Protein AF-A0A0A9WYM9-F1 (afdb_monomer_lite)

Structure (mmCIF, N/CA/C/O backbone):
data_AF-A0A0A9WYM9-F1
#
_entry.id   AF-A0A0A9WYM9-F1
#
loop_
_atom_site.group_PDB
_atom_site.id
_atom_site.type_symbol
_atom_site.label_atom_id
_atom_site.label_alt_id
_atom_site.label_comp_id
_atom_site.label_asym_id
_atom_site.label_entity_id
_atom_site.label_seq_id
_atom_site.pdbx_PDB_ins_code
_atom_site.Cartn_x
_atom_site.Cartn_y
_atom_site.Cartn_z
_atom_site.occupancy
_atom_site.B_iso_or_equiv
_atom_site.auth_seq_id
_atom_site.auth_comp_id
_atom_site.auth_asym_id
_atom_site.auth_atom_id
_atom_site.pdbx_PDB_model_num
ATOM 1 N N . ARG A 1 1 ? -21.110 10.334 12.804 1.00 65.31 1 ARG A N 1
ATOM 2 C CA . ARG A 1 1 ? -20.294 10.678 11.610 1.00 65.31 1 ARG A CA 1
ATOM 3 C C . ARG A 1 1 ? -20.498 9.565 10.591 1.00 65.31 1 ARG A C 1
ATOM 5 O O . ARG A 1 1 ? -20.549 8.420 11.018 1.00 65.31 1 ARG A O 1
ATOM 12 N N . LYS A 1 2 ? -20.683 9.871 9.303 1.00 76.75 2 LYS A N 1
ATOM 13 C CA . LYS A 1 2 ? -20.731 8.834 8.257 1.00 76.75 2 LYS A CA 1
ATOM 14 C C . LYS A 1 2 ? -19.296 8.318 8.058 1.00 76.75 2 LYS A C 1
ATOM 16 O O . LYS A 1 2 ? -18.392 9.142 7.959 1.00 76.75 2 LYS A O 1
ATOM 21 N N . GLY A 1 3 ? -19.080 7.005 8.133 1.00 84.62 3 GLY A N 1
ATOM 22 C CA . GLY A 1 3 ? -17.764 6.389 7.916 1.00 84.62 3 GLY A CA 1
ATOM 23 C C . GLY A 1 3 ? -17.306 6.501 6.458 1.00 84.62 3 GLY A C 1
ATOM 24 O O . GLY A 1 3 ? -18.069 6.952 5.603 1.00 84.62 3 GLY A O 1
ATOM 25 N N . ILE A 1 4 ? -16.070 6.087 6.178 1.00 89.56 4 ILE A N 1
ATOM 26 C CA . ILE A 1 4 ? -15.494 6.096 4.826 1.00 89.56 4 ILE A CA 1
ATOM 27 C C . ILE A 1 4 ? -15.528 4.663 4.277 1.00 89.56 4 ILE A C 1
ATOM 29 O O . ILE A 1 4 ? -14.849 3.807 4.840 1.00 89.56 4 ILE A O 1
ATOM 33 N N . PRO A 1 5 ? -16.297 4.377 3.209 1.00 90.38 5 PRO A N 1
ATOM 34 C CA . PRO A 1 5 ? -16.343 3.036 2.627 1.00 90.38 5 PRO A CA 1
ATOM 35 C C . PRO A 1 5 ? -15.123 2.726 1.748 1.00 90.38 5 PRO A C 1
ATOM 37 O O . PRO A 1 5 ? -14.699 1.578 1.679 1.00 90.38 5 PRO A O 1
ATOM 40 N N . ILE A 1 6 ? -14.561 3.737 1.074 1.00 93.38 6 ILE A N 1
ATOM 41 C CA . ILE A 1 6 ? -13.408 3.609 0.174 1.00 93.38 6 ILE A CA 1
ATOM 42 C C . ILE A 1 6 ? -12.457 4.770 0.451 1.00 93.38 6 ILE A C 1
ATOM 44 O O . ILE A 1 6 ? -12.878 5.927 0.463 1.00 93.38 6 ILE A O 1
ATOM 48 N N . LEU A 1 7 ? -11.179 4.456 0.658 1.00 94.56 7 LEU A N 1
ATOM 49 C CA . LEU A 1 7 ? -10.117 5.431 0.875 1.00 94.56 7 LEU A CA 1
ATOM 50 C C . LEU A 1 7 ? -9.030 5.251 -0.185 1.00 94.56 7 LEU A C 1
ATOM 52 O O . LEU A 1 7 ? -8.491 4.159 -0.337 1.00 94.56 7 LEU A O 1
ATOM 56 N N . ILE A 1 8 ? -8.683 6.342 -0.863 1.00 95.94 8 ILE A N 1
ATOM 57 C CA . ILE A 1 8 ? -7.544 6.426 -1.782 1.00 95.94 8 ILE A CA 1
ATOM 58 C C . ILE A 1 8 ? -6.514 7.349 -1.137 1.00 95.94 8 ILE A C 1
ATOM 60 O O . ILE A 1 8 ? -6.863 8.424 -0.647 1.00 95.94 8 ILE A O 1
ATOM 64 N N . THR A 1 9 ? -5.255 6.925 -1.083 1.00 95.31 9 THR A N 1
ATOM 65 C CA . THR A 1 9 ? -4.202 7.657 -0.373 1.00 95.31 9 THR A CA 1
ATOM 66 C C . THR A 1 9 ? -2.822 7.246 -0.864 1.00 95.31 9 THR A C 1
ATOM 68 O O . THR A 1 9 ? -2.633 6.143 -1.369 1.00 95.31 9 THR A O 1
ATOM 71 N N . THR A 1 10 ? -1.838 8.117 -0.650 1.00 95.38 10 THR A N 1
ATOM 72 C CA . THR A 1 10 ? -0.423 7.771 -0.791 1.00 95.38 10 THR A CA 1
ATOM 73 C C . THR A 1 10 ? 0.077 7.020 0.453 1.00 95.38 10 THR A C 1
ATOM 75 O O . THR A 1 10 ? -0.463 7.238 1.549 1.00 95.38 10 THR A O 1
ATOM 78 N N . PRO A 1 11 ? 1.106 6.154 0.332 1.00 95.31 11 PRO A N 1
ATOM 79 C CA . PRO A 1 11 ? 1.607 5.362 1.458 1.00 95.31 11 PRO A CA 1
ATOM 80 C C . PRO A 1 11 ? 2.062 6.212 2.648 1.00 95.31 11 PRO A C 1
ATOM 82 O O . PRO A 1 11 ? 1.671 5.931 3.778 1.00 95.31 11 PRO A O 1
ATOM 85 N N . GLY A 1 12 ? 2.819 7.289 2.407 1.00 94.62 12 GLY A N 1
ATOM 86 C CA . GLY A 1 12 ? 3.295 8.169 3.482 1.00 94.62 12 GLY A CA 1
ATOM 87 C C . GLY A 1 12 ? 2.145 8.751 4.306 1.00 94.62 12 GLY A C 1
ATOM 88 O O . GLY A 1 12 ? 2.116 8.614 5.527 1.00 94.62 12 GLY A O 1
ATOM 89 N N . ARG A 1 13 ? 1.122 9.291 3.632 1.00 94.88 13 ARG A N 1
ATOM 90 C CA . ARG A 1 13 ? -0.030 9.888 4.316 1.00 94.88 13 ARG A CA 1
ATOM 91 C C . ARG A 1 13 ? -0.874 8.853 5.061 1.00 94.88 13 ARG A C 1
ATOM 93 O O . ARG A 1 13 ? -1.375 9.142 6.147 1.00 94.88 13 ARG A O 1
ATOM 100 N N . LEU A 1 14 ? -1.025 7.653 4.499 1.00 95.19 14 LEU A N 1
ATOM 101 C CA . LEU A 1 14 ? -1.731 6.554 5.158 1.00 95.19 14 LEU A CA 1
ATOM 102 C C . LEU A 1 14 ? -1.023 6.126 6.443 1.00 95.19 14 LEU A C 1
ATOM 104 O O . LEU A 1 14 ? -1.671 5.947 7.473 1.00 95.19 14 LEU A O 1
ATOM 108 N N . LEU A 1 15 ? 0.299 5.976 6.384 1.00 94.50 15 LEU A N 1
ATOM 109 C CA . LEU A 1 15 ? 1.113 5.577 7.524 1.00 94.50 15 LEU A CA 1
ATOM 110 C C . LEU A 1 15 ? 1.007 6.584 8.675 1.00 94.50 15 LEU A C 1
ATOM 112 O O . LEU A 1 15 ? 0.795 6.185 9.822 1.00 94.50 15 LEU A O 1
ATOM 116 N N . ASP A 1 16 ? 1.070 7.878 8.364 1.00 94.69 16 ASP A N 1
ATOM 117 C CA . ASP A 1 16 ? 0.899 8.944 9.354 1.00 94.69 16 ASP A CA 1
ATOM 118 C C . ASP A 1 16 ? -0.472 8.865 10.037 1.00 94.69 16 ASP A C 1
ATOM 120 O O . ASP A 1 16 ? -0.580 8.990 11.260 1.00 94.69 16 ASP A O 1
ATOM 124 N N . HIS A 1 17 ? -1.531 8.608 9.263 1.00 93.19 17 HIS A N 1
ATOM 125 C CA . HIS A 1 17 ? -2.873 8.433 9.812 1.00 93.19 17 HIS A CA 1
ATOM 126 C C . HIS A 1 17 ? -2.990 7.177 10.683 1.00 93.19 17 HIS A C 1
ATOM 128 O O . HIS A 1 17 ? -3.557 7.258 11.772 1.00 93.19 17 HIS A O 1
ATOM 134 N N . LEU A 1 18 ? -2.399 6.053 10.270 1.00 91.44 18 LEU A N 1
ATOM 135 C CA . LEU A 1 18 ? -2.386 4.805 11.043 1.00 91.44 18 LEU A CA 1
ATOM 136 C C . LEU A 1 18 ? -1.638 4.922 12.382 1.00 91.44 18 LEU A C 1
ATOM 138 O O . LEU A 1 18 ? -1.965 4.191 13.321 1.00 91.44 18 LEU A O 1
ATOM 142 N N . LYS A 1 19 ? -0.641 5.810 12.476 1.00 90.88 19 LYS A N 1
ATOM 143 C CA . LYS A 1 19 ? 0.150 6.041 13.695 1.00 90.88 19 LYS A CA 1
ATOM 144 C C . LYS A 1 19 ? -0.454 7.103 14.608 1.00 90.88 19 LYS A C 1
ATOM 146 O O . LYS A 1 19 ? -0.574 6.884 15.809 1.00 90.88 19 LYS A O 1
ATOM 151 N N . THR A 1 20 ? -0.825 8.246 14.042 1.00 91.88 20 THR A N 1
ATOM 152 C CA . THR A 1 20 ? -1.111 9.467 14.813 1.00 91.88 20 THR A CA 1
ATOM 153 C C . THR A 1 20 ? -2.608 9.696 15.012 1.00 91.88 20 THR A C 1
ATOM 155 O O . THR A 1 20 ? -3.024 10.320 15.987 1.00 91.88 20 THR A O 1
ATOM 158 N N . THR A 1 21 ? -3.455 9.206 14.100 1.00 89.69 21 THR A N 1
ATOM 159 C CA . THR A 1 21 ? -4.896 9.491 14.145 1.00 89.69 21 THR A CA 1
ATOM 160 C C . THR A 1 21 ? -5.628 8.443 14.978 1.00 89.69 21 THR A C 1
ATOM 162 O O . THR A 1 21 ? -5.962 7.366 14.497 1.00 89.69 21 THR A O 1
ATOM 165 N N . THR A 1 22 ? -5.956 8.780 16.226 1.00 81.69 22 THR A N 1
ATOM 166 C CA . THR A 1 22 ? -6.681 7.888 17.157 1.00 81.69 22 THR A CA 1
ATOM 167 C C . THR A 1 22 ? -8.080 7.490 16.678 1.00 81.69 22 THR A C 1
ATOM 169 O O . THR A 1 22 ? -8.585 6.441 17.058 1.00 81.69 22 THR A O 1
ATOM 172 N N . SER A 1 23 ? -8.704 8.313 15.831 1.00 84.38 23 SER A N 1
ATOM 173 C CA . SER A 1 23 ? -10.040 8.070 15.265 1.00 84.38 23 SER A CA 1
ATOM 174 C C . SER A 1 23 ? -10.034 7.308 13.936 1.00 84.38 23 SER A C 1
ATOM 176 O O . SER A 1 23 ? -11.102 7.075 13.370 1.00 84.38 23 SER A O 1
ATOM 178 N N . PHE A 1 24 ? -8.860 6.930 13.421 1.00 87.12 24 PHE A N 1
ATOM 179 C CA . PHE A 1 24 ? -8.744 6.168 12.183 1.00 87.12 24 PHE A CA 1
ATOM 180 C C . PHE A 1 24 ? -8.823 4.669 12.487 1.00 87.12 24 PHE A C 1
ATOM 182 O O . PHE A 1 24 ? -7.821 4.023 12.798 1.00 87.12 24 PHE A O 1
ATOM 189 N N . ASP A 1 25 ? -10.042 4.133 12.441 1.00 86.19 25 ASP A N 1
ATOM 190 C CA . ASP A 1 25 ? -10.299 2.710 12.640 1.00 86.19 25 ASP A CA 1
ATOM 191 C C . ASP A 1 25 ? -10.316 1.951 11.304 1.00 86.19 25 ASP A C 1
ATOM 193 O O . ASP A 1 25 ? -10.993 2.338 10.352 1.00 86.19 25 ASP A O 1
ATOM 197 N N . VAL A 1 26 ? -9.563 0.854 11.260 1.00 87.44 26 VAL A N 1
ATOM 198 C CA . VAL A 1 26 ? -9.387 -0.043 10.105 1.00 87.44 26 VAL A CA 1
ATOM 199 C C . VAL A 1 26 ? -9.797 -1.482 10.432 1.00 87.44 26 VAL A C 1
ATOM 201 O O . VAL A 1 26 ? -9.509 -2.393 9.663 1.00 87.44 26 VAL A O 1
ATOM 204 N N . SER A 1 27 ? -10.479 -1.698 11.562 1.00 83.31 27 SER A N 1
ATOM 205 C CA . SER A 1 27 ? -10.981 -3.003 12.017 1.00 83.31 27 SER A CA 1
ATOM 206 C C . SER A 1 27 ? -11.815 -3.741 10.960 1.00 83.31 27 SER A C 1
ATOM 208 O O . SER A 1 27 ? -11.688 -4.951 10.802 1.00 83.31 27 SER A O 1
ATOM 210 N N . ASN A 1 28 ? -12.620 -3.000 10.193 1.00 84.81 28 ASN A N 1
ATOM 211 C CA . ASN A 1 28 ? -13.509 -3.524 9.152 1.00 84.81 28 ASN A CA 1
ATOM 212 C C . ASN A 1 28 ? -12.880 -3.540 7.746 1.00 84.81 28 ASN A C 1
ATOM 214 O O . ASN A 1 28 ? -13.597 -3.684 6.754 1.00 84.81 28 ASN A O 1
ATOM 218 N N . LEU A 1 29 ? -11.562 -3.348 7.623 1.00 87.25 29 LEU A N 1
ATOM 219 C CA . LEU A 1 29 ? -10.885 -3.369 6.328 1.00 87.25 29 LEU A CA 1
ATOM 220 C C . LEU A 1 29 ? -10.964 -4.772 5.711 1.00 87.25 29 LEU A C 1
ATOM 222 O O . LEU A 1 29 ? -10.397 -5.722 6.240 1.00 87.25 29 LEU A O 1
ATOM 226 N N . GLN A 1 30 ? -11.625 -4.894 4.561 1.00 87.25 30 GLN A N 1
ATOM 227 C CA . GLN A 1 30 ? -11.751 -6.172 3.847 1.00 87.25 30 GLN A CA 1
ATOM 228 C C . GLN A 1 30 ? -10.771 -6.310 2.687 1.00 87.25 30 GLN A C 1
ATOM 230 O O . GLN A 1 30 ? -10.358 -7.425 2.374 1.00 87.25 30 GLN A O 1
ATOM 235 N N . THR A 1 31 ? -10.400 -5.195 2.056 1.00 88.69 31 THR A N 1
ATOM 236 C CA . THR A 1 31 ? -9.603 -5.195 0.828 1.00 88.69 31 THR A CA 1
ATOM 237 C C . THR A 1 31 ? -8.539 -4.108 0.880 1.00 88.69 31 THR A C 1
ATOM 239 O O . THR A 1 31 ? -8.845 -2.956 1.177 1.00 88.69 31 THR A O 1
ATOM 242 N N . LEU A 1 32 ? -7.302 -4.473 0.551 1.00 91.69 32 LEU A N 1
ATOM 243 C CA . LEU A 1 32 ? -6.177 -3.568 0.345 1.00 91.69 32 LEU A CA 1
ATOM 244 C C . LEU A 1 32 ? -5.664 -3.741 -1.085 1.00 91.69 32 LEU A C 1
ATOM 246 O O . LEU A 1 32 ? -5.330 -4.855 -1.488 1.00 91.69 32 LEU A O 1
ATOM 250 N N . ILE A 1 33 ? -5.576 -2.642 -1.828 1.00 93.06 33 ILE A N 1
ATOM 251 C CA . ILE A 1 33 ? -5.046 -2.620 -3.193 1.00 93.06 33 ILE A CA 1
ATOM 252 C C . ILE A 1 33 ? -3.783 -1.763 -3.193 1.00 93.06 33 ILE A C 1
ATOM 254 O O . ILE A 1 33 ? -3.793 -0.650 -2.670 1.00 93.06 33 ILE A O 1
ATOM 258 N N . MET A 1 34 ? -2.705 -2.296 -3.757 1.00 93.31 34 MET A N 1
ATOM 259 C CA . MET A 1 34 ? -1.481 -1.561 -4.056 1.00 93.31 34 MET A CA 1
ATOM 260 C C . MET A 1 34 ? -1.353 -1.487 -5.564 1.00 93.31 34 MET A C 1
ATOM 262 O O . MET A 1 34 ? -1.139 -2.513 -6.206 1.00 93.31 34 MET A O 1
ATOM 266 N N . ASP A 1 35 ? -1.533 -0.293 -6.102 1.00 94.12 35 ASP A N 1
ATOM 267 C CA . ASP A 1 35 ? -1.372 -0.033 -7.525 1.00 94.12 35 ASP A CA 1
ATOM 268 C C . ASP A 1 35 ? 0.041 0.477 -7.820 1.00 94.12 35 ASP A C 1
ATOM 270 O O . ASP A 1 35 ? 0.685 1.040 -6.930 1.00 94.12 35 ASP A O 1
ATOM 274 N N . GLU A 1 36 ? 0.510 0.254 -9.046 1.00 94.50 36 GLU A N 1
ATOM 275 C CA . GLU A 1 36 ? 1.852 0.623 -9.520 1.00 94.50 36 GLU A CA 1
ATOM 276 C C . GLU A 1 36 ? 2.975 0.255 -8.528 1.00 94.50 36 GLU A C 1
ATOM 278 O O . GLU A 1 36 ? 3.779 1.090 -8.106 1.00 94.50 36 GLU A O 1
ATOM 283 N N . ALA A 1 37 ? 3.015 -1.007 -8.088 1.00 92.75 37 ALA A N 1
ATOM 284 C CA . ALA A 1 37 ? 3.935 -1.434 -7.034 1.00 92.75 37 ALA A CA 1
ATOM 285 C C . ALA A 1 37 ? 5.414 -1.206 -7.384 1.00 92.75 37 ALA A C 1
ATOM 287 O O . ALA A 1 37 ? 6.198 -0.852 -6.505 1.00 92.75 37 ALA A O 1
ATOM 288 N N . ASP A 1 38 ? 5.792 -1.362 -8.650 1.00 93.81 38 ASP A N 1
ATOM 289 C CA . ASP A 1 38 ? 7.114 -0.997 -9.158 1.00 93.81 38 ASP A CA 1
ATOM 290 C C . ASP A 1 38 ? 7.431 0.490 -8.948 1.00 93.81 38 ASP A C 1
ATOM 292 O O . ASP A 1 38 ? 8.469 0.817 -8.373 1.00 93.81 38 ASP A O 1
ATOM 296 N N . ARG A 1 39 ? 6.506 1.394 -9.288 1.00 95.25 39 ARG A N 1
ATOM 297 C CA . ARG A 1 39 ? 6.662 2.834 -9.026 1.00 95.25 39 ARG A CA 1
ATOM 298 C C . ARG A 1 39 ? 6.764 3.157 -7.547 1.00 95.25 39 ARG A C 1
ATOM 300 O O . ARG A 1 39 ? 7.551 4.019 -7.158 1.00 95.25 39 ARG A O 1
ATOM 307 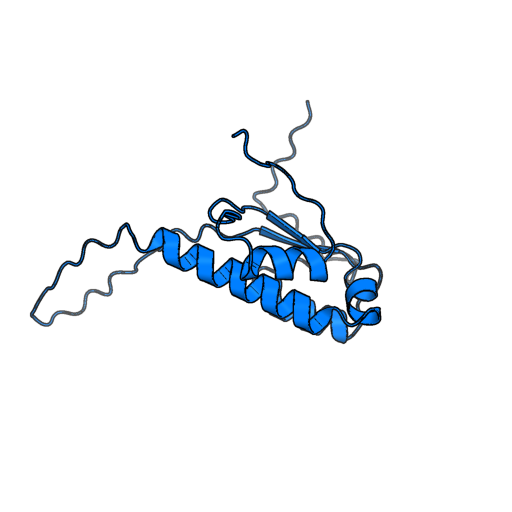N N . LEU A 1 40 ? 5.996 2.476 -6.702 1.00 94.38 40 LEU A N 1
ATOM 308 C CA . LEU A 1 40 ? 6.090 2.670 -5.257 1.00 94.38 40 LEU A CA 1
ATOM 309 C C . LEU A 1 40 ? 7.478 2.290 -4.722 1.00 94.38 40 LEU A C 1
ATOM 311 O O . LEU A 1 40 ? 7.982 2.950 -3.810 1.00 94.38 40 LEU A O 1
ATOM 315 N N . LEU A 1 41 ? 8.105 1.258 -5.289 1.00 93.75 41 LEU A N 1
ATOM 316 C CA . LEU A 1 41 ? 9.468 0.864 -4.939 1.00 93.75 41 LEU A CA 1
ATOM 317 C C . LEU A 1 41 ? 10.509 1.851 -5.476 1.00 93.75 41 LEU A C 1
ATOM 319 O O . LEU A 1 41 ? 11.397 2.232 -4.714 1.00 93.75 41 LEU A O 1
ATOM 323 N N . ASP A 1 42 ? 10.360 2.331 -6.714 1.00 94.69 42 ASP A N 1
ATOM 324 C CA . ASP A 1 42 ? 11.231 3.361 -7.306 1.00 94.69 42 ASP A CA 1
ATOM 325 C C . ASP A 1 42 ? 11.251 4.650 -6.466 1.00 94.69 42 ASP A C 1
ATOM 327 O O . ASP A 1 42 ? 12.288 5.292 -6.304 1.00 94.69 42 ASP A O 1
ATOM 331 N N . LEU A 1 43 ? 10.100 5.019 -5.893 1.00 94.38 43 LEU A N 1
ATOM 332 C CA . LEU A 1 43 ? 9.944 6.189 -5.021 1.00 94.38 43 LEU A CA 1
ATOM 333 C C . LEU A 1 43 ? 10.443 5.957 -3.583 1.00 94.38 43 LEU A C 1
ATOM 335 O O . LEU A 1 43 ? 10.386 6.870 -2.758 1.00 94.38 43 LEU A O 1
ATOM 339 N N . GLY A 1 44 ? 10.918 4.753 -3.256 1.00 94.56 44 GLY A N 1
ATOM 340 C CA . GLY A 1 44 ? 11.443 4.420 -1.933 1.00 94.56 44 GLY A CA 1
ATOM 341 C C . GLY A 1 44 ? 10.373 4.155 -0.868 1.00 94.56 44 GLY A C 1
ATOM 342 O O . GLY A 1 44 ? 10.685 4.149 0.324 1.00 94.56 44 GLY A O 1
ATOM 343 N N . PHE A 1 45 ? 9.117 3.889 -1.249 1.00 95.38 45 PHE A N 1
ATOM 344 C CA . PHE A 1 45 ? 8.035 3.604 -0.294 1.00 95.38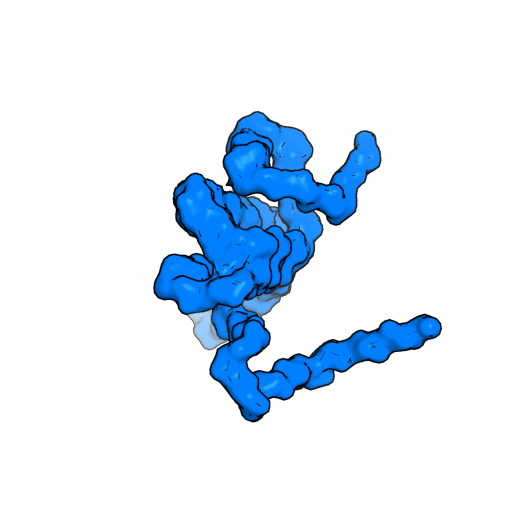 45 PHE A CA 1
ATOM 345 C C . PHE A 1 45 ? 8.051 2.182 0.278 1.00 95.38 45 PHE A C 1
ATOM 347 O O . PHE A 1 45 ? 7.159 1.822 1.048 1.00 95.38 45 PHE A O 1
ATOM 354 N N . GLU A 1 46 ? 9.063 1.373 -0.036 1.00 91.56 46 GLU A N 1
ATOM 355 C CA . GLU A 1 46 ? 9.168 -0.016 0.419 1.00 91.56 46 GLU A CA 1
ATOM 356 C C . GLU A 1 46 ? 9.028 -0.145 1.946 1.00 91.56 46 GLU A C 1
ATOM 358 O O . GLU A 1 46 ? 8.250 -0.964 2.440 1.00 91.56 46 GLU A O 1
ATOM 363 N N . HIS A 1 47 ? 9.728 0.698 2.713 1.00 93.12 47 HIS A N 1
ATOM 364 C CA . HIS A 1 47 ? 9.657 0.663 4.175 1.00 93.12 47 HIS A CA 1
ATOM 365 C C . HIS A 1 47 ? 8.261 1.036 4.693 1.00 93.12 47 HIS A C 1
ATOM 367 O O . HIS A 1 47 ? 7.702 0.327 5.532 1.00 93.12 47 HIS A O 1
ATOM 373 N N . SER A 1 48 ? 7.666 2.098 4.141 1.00 94.50 48 SER A N 1
ATOM 374 C CA . SER A 1 48 ? 6.322 2.545 4.513 1.00 94.50 48 SER A CA 1
ATOM 375 C C . SER A 1 48 ? 5.268 1.478 4.221 1.00 94.50 48 SER A C 1
ATOM 377 O O . SER A 1 48 ? 4.410 1.225 5.062 1.00 94.50 48 SER A O 1
ATOM 379 N N . LEU A 1 49 ? 5.348 0.808 3.067 1.00 93.25 49 LEU A N 1
ATOM 380 C CA . LEU A 1 49 ? 4.431 -0.271 2.693 1.00 93.25 49 LEU A CA 1
ATOM 381 C C . LEU A 1 49 ? 4.515 -1.454 3.659 1.00 93.25 49 LEU A C 1
ATOM 383 O O . LEU A 1 49 ? 3.480 -1.938 4.123 1.00 93.25 49 LEU A O 1
ATOM 387 N N . ARG A 1 50 ? 5.730 -1.888 4.018 1.00 91.31 50 ARG A N 1
ATOM 388 C CA . ARG A 1 50 ? 5.913 -2.972 4.997 1.00 91.31 50 ARG A CA 1
ATOM 389 C C . ARG A 1 50 ? 5.312 -2.622 6.355 1.00 91.31 50 ARG A C 1
ATOM 391 O O . ARG A 1 50 ? 4.673 -3.464 6.993 1.00 91.31 50 ARG A O 1
ATOM 398 N N . GLU A 1 51 ? 5.486 -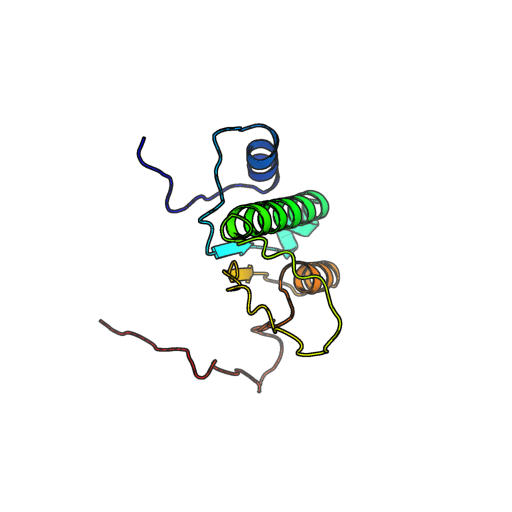1.379 6.790 1.00 92.75 51 GLU A N 1
ATOM 399 C CA . GLU A 1 51 ? 4.947 -0.916 8.064 1.00 92.75 51 GLU A CA 1
ATOM 400 C C . GLU A 1 51 ? 3.415 -0.839 8.042 1.00 92.75 51 GLU A C 1
ATOM 402 O O . GLU A 1 51 ? 2.765 -1.355 8.952 1.00 92.75 51 GLU A O 1
ATOM 407 N N . ILE A 1 52 ? 2.827 -0.302 6.967 1.00 92.38 52 ILE A N 1
ATOM 408 C CA . ILE A 1 52 ? 1.371 -0.285 6.758 1.00 92.38 52 ILE A CA 1
ATOM 409 C C . ILE A 1 52 ? 0.808 -1.707 6.852 1.00 92.38 52 ILE A C 1
ATOM 411 O O . ILE A 1 52 ? -0.109 -1.954 7.631 1.00 92.38 52 ILE A O 1
ATOM 415 N N . MET A 1 53 ? 1.376 -2.670 6.123 1.00 89.06 53 MET A N 1
ATOM 416 C CA . MET A 1 53 ? 0.904 -4.062 6.142 1.00 89.06 53 MET A CA 1
ATOM 417 C C . MET A 1 53 ? 0.981 -4.697 7.532 1.00 89.06 53 MET A C 1
ATOM 419 O O . MET A 1 53 ? 0.083 -5.451 7.923 1.00 89.06 53 MET A O 1
ATOM 423 N N . THR A 1 54 ? 2.039 -4.394 8.282 1.00 87.75 54 THR A N 1
ATOM 424 C CA . THR A 1 54 ? 2.242 -4.906 9.642 1.00 87.75 54 THR A CA 1
ATOM 425 C C . THR A 1 54 ? 1.199 -4.330 10.599 1.00 87.75 54 THR A C 1
ATOM 427 O O . THR A 1 54 ? 0.549 -5.081 11.329 1.00 87.75 54 THR A O 1
ATOM 430 N N . LEU A 1 55 ? 0.967 -3.015 10.543 1.00 88.31 55 LEU A N 1
ATOM 431 C CA . LEU A 1 55 ? -0.033 -2.330 11.3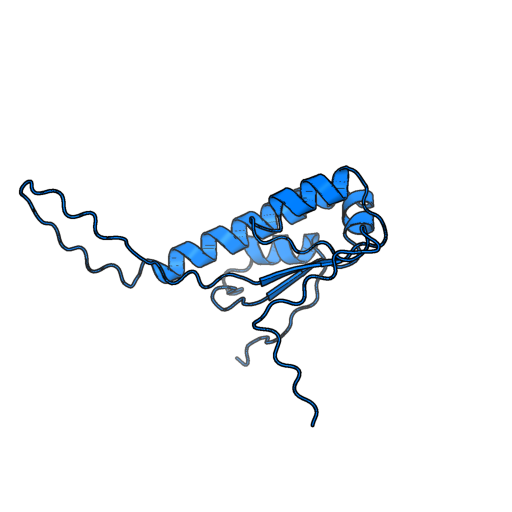67 1.00 88.31 55 LEU A CA 1
ATOM 432 C C . LEU A 1 55 ? -1.457 -2.802 11.057 1.00 88.31 55 LEU A C 1
ATOM 434 O O . LEU A 1 55 ? -2.237 -3.042 11.980 1.00 88.31 55 LEU A O 1
ATOM 438 N N . LEU A 1 56 ? -1.787 -2.975 9.775 1.00 87.06 56 LEU A N 1
ATOM 439 C CA . LEU A 1 56 ? -3.092 -3.481 9.346 1.00 87.06 56 LEU A CA 1
ATOM 440 C C . LEU A 1 56 ? -3.323 -4.929 9.804 1.00 87.06 56 LEU A C 1
ATOM 442 O O . LEU A 1 56 ? -4.422 -5.262 10.234 1.00 87.06 56 LEU A O 1
ATOM 446 N N . SER A 1 57 ? -2.288 -5.777 9.766 1.00 80.12 57 SER A N 1
ATOM 447 C CA . SER A 1 57 ? -2.388 -7.168 10.236 1.00 80.12 57 SER A CA 1
ATOM 448 C C . SER A 1 57 ? -2.559 -7.246 11.759 1.00 80.12 57 SER A C 1
ATOM 450 O O . SER A 1 57 ? -3.446 -7.937 12.244 1.00 80.12 57 SER A O 1
ATOM 452 N N . SER A 1 58 ? -1.762 -6.486 12.518 1.00 76.19 58 SER A N 1
ATOM 453 C CA . SER A 1 58 ? -1.795 -6.498 13.989 1.00 76.19 58 SER A CA 1
ATOM 454 C C . SER A 1 58 ? -3.132 -6.009 14.562 1.00 76.19 58 SER A C 1
ATOM 456 O O . SER A 1 58 ? -3.682 -6.596 15.496 1.00 76.19 58 SER A O 1
ATOM 458 N N . ARG A 1 59 ? -3.711 -4.943 13.995 1.00 69.94 59 ARG A N 1
ATOM 459 C CA . ARG A 1 59 ? -4.997 -4.398 14.470 1.00 69.94 59 ARG A CA 1
ATOM 460 C C . ARG A 1 59 ? -6.165 -5.353 14.225 1.00 69.94 59 ARG A C 1
ATOM 462 O O . ARG A 1 59 ? -7.116 -5.365 15.002 1.00 69.94 59 ARG A O 1
ATOM 469 N N . HIS A 1 60 ? -6.066 -6.166 13.182 1.00 65.06 60 HIS A N 1
ATOM 470 C CA . HIS A 1 60 ? -7.073 -7.154 12.840 1.00 65.06 60 HIS A CA 1
ATOM 471 C C . HIS A 1 60 ? -7.119 -8.330 13.840 1.00 65.06 60 HIS A C 1
ATOM 473 O O . HIS A 1 60 ? -8.203 -8.753 14.256 1.00 65.06 60 HIS A O 1
ATOM 479 N N . ASP A 1 61 ? -5.955 -8.809 14.290 1.00 59.12 61 ASP A N 1
ATOM 480 C CA . ASP A 1 61 ? -5.849 -9.914 15.258 1.00 59.12 61 ASP A CA 1
ATOM 481 C C . ASP A 1 61 ? -6.341 -9.506 16.665 1.00 59.12 61 ASP A C 1
ATOM 483 O O . ASP A 1 61 ? -6.963 -10.292 17.388 1.00 59.12 61 ASP A O 1
ATOM 487 N N . ASN A 1 62 ? -6.152 -8.234 17.034 1.00 57.09 62 ASN A N 1
ATOM 488 C CA . ASN A 1 62 ? -6.600 -7.698 18.322 1.00 57.09 62 ASN A CA 1
ATOM 489 C C . ASN A 1 62 ? -8.133 -7.639 18.461 1.00 57.09 62 ASN A C 1
ATOM 491 O O . ASN A 1 62 ? -8.650 -7.824 19.562 1.00 57.09 62 ASN A O 1
ATOM 495 N N . HIS A 1 63 ? -8.876 -7.426 17.369 1.00 53.22 63 HIS A N 1
ATOM 496 C CA . HIS A 1 63 ? -10.340 -7.313 17.426 1.00 53.22 63 HIS A CA 1
ATOM 497 C C . HIS A 1 63 ? -11.059 -8.677 17.473 1.00 53.22 63 HIS A C 1
ATOM 499 O O . HIS A 1 63 ? -12.176 -8.760 17.972 1.00 53.22 63 HIS A O 1
ATOM 505 N N . HIS A 1 64 ? -10.423 -9.763 17.017 1.00 49.56 64 HIS A N 1
ATOM 506 C CA . HIS A 1 64 ? -11.002 -11.120 17.053 1.00 49.56 64 HIS A CA 1
ATOM 507 C C . HIS A 1 64 ? -10.762 -11.860 18.376 1.00 49.56 64 HIS A C 1
ATOM 509 O O . HIS A 1 64 ? -11.379 -12.889 18.647 1.00 49.56 64 HIS A O 1
ATOM 515 N N . SER A 1 65 ? -9.895 -11.322 19.233 1.00 44.19 65 SER A N 1
ATOM 516 C CA . SER A 1 65 ? -9.538 -11.937 20.517 1.00 44.19 65 SER A CA 1
ATOM 517 C C . SER A 1 65 ? -10.576 -11.696 21.628 1.00 44.19 65 SER A C 1
ATOM 519 O O . SER A 1 65 ? -10.516 -12.335 22.678 1.00 44.19 65 SER A O 1
ATOM 521 N N . SER A 1 66 ? -11.563 -10.821 21.412 1.00 43.78 66 SER A N 1
ATOM 522 C CA . SER A 1 66 ? -12.641 -10.519 22.372 1.00 43.78 66 SER A CA 1
ATOM 523 C C . SER A 1 66 ? -13.780 -11.552 22.384 1.00 43.78 66 SER A C 1
ATOM 525 O O . SER A 1 66 ? -14.692 -11.447 23.199 1.00 43.78 66 SER A O 1
ATOM 527 N N . SER A 1 67 ? -13.699 -12.605 21.562 1.00 43.25 67 SER A N 1
ATOM 528 C CA . SER A 1 67 ? -14.498 -13.837 21.692 1.00 43.25 67 SER A CA 1
ATOM 529 C C . SER A 1 67 ? -13.662 -15.001 22.238 1.00 43.25 67 SER A C 1
ATOM 531 O O . SER A 1 67 ? -13.798 -16.134 21.789 1.00 43.25 67 SER A O 1
ATOM 533 N N . THR A 1 68 ? -12.753 -14.749 23.183 1.00 41.12 68 THR A N 1
ATOM 534 C CA . THR A 1 68 ? -12.094 -15.826 23.933 1.00 41.12 68 THR A CA 1
ATOM 535 C C . THR A 1 68 ? -12.839 -16.055 25.244 1.00 41.12 68 THR A C 1
ATOM 537 O O . THR A 1 68 ? -12.626 -15.371 26.243 1.00 41.12 68 THR A O 1
ATOM 540 N N . THR A 1 69 ? -13.720 -17.057 25.276 1.00 44.12 69 THR A N 1
ATOM 541 C CA . THR A 1 69 ? -14.067 -17.697 26.547 1.00 44.12 69 THR A CA 1
ATOM 542 C C . THR A 1 69 ? -12.788 -18.360 27.055 1.00 44.12 69 THR A C 1
ATOM 544 O O . THR A 1 69 ? -12.401 -19.427 26.584 1.00 44.12 69 THR A O 1
ATOM 547 N N . LYS A 1 70 ? -12.087 -17.714 27.994 1.00 39.25 70 LYS A N 1
ATOM 548 C CA . LYS A 1 70 ? -11.091 -18.394 28.825 1.00 39.25 70 LYS A CA 1
ATOM 549 C C . LYS A 1 70 ? -11.813 -19.512 29.579 1.00 39.25 70 LYS A C 1
ATOM 551 O O . LYS A 1 70 ? -12.491 -19.245 30.565 1.00 39.25 70 LYS A O 1
ATOM 556 N N . MET A 1 71 ? -11.667 -20.748 29.118 1.00 37.16 71 MET A N 1
ATOM 557 C CA . MET A 1 71 ? -11.874 -21.927 29.950 1.00 37.16 71 MET A CA 1
ATOM 558 C C . MET A 1 71 ? -10.501 -22.408 30.396 1.00 37.16 71 MET A C 1
ATOM 560 O O . MET A 1 71 ? -9.711 -22.931 29.615 1.00 37.16 71 MET A O 1
ATOM 564 N N . CYS A 1 72 ? -10.198 -22.136 31.658 1.00 42.47 72 CYS A N 1
ATOM 565 C CA . CYS A 1 72 ? -9.134 -22.786 32.398 1.00 42.47 72 CYS A CA 1
ATOM 566 C C . CYS A 1 72 ? -9.573 -24.228 32.680 1.00 42.47 72 CYS A C 1
ATOM 568 O O . CYS A 1 72 ? -10.533 -24.417 33.419 1.00 42.47 72 CYS A O 1
ATOM 570 N N . ASN A 1 73 ? -8.882 -25.220 32.116 1.00 43.47 73 ASN A N 1
ATOM 571 C CA . ASN A 1 73 ? -9.000 -26.607 32.559 1.00 43.47 73 ASN A CA 1
ATOM 572 C C . ASN A 1 73 ? -7.617 -27.129 32.949 1.00 43.47 73 ASN A C 1
ATOM 574 O O . ASN A 1 73 ? -6.736 -27.295 32.105 1.00 43.47 73 ASN A O 1
ATOM 578 N N . ASP A 1 74 ? -7.470 -27.376 34.248 1.00 52.22 74 ASP A N 1
ATOM 579 C CA . ASP A 1 74 ? -6.562 -28.378 34.792 1.00 52.22 74 ASP A CA 1
ATOM 580 C C . ASP A 1 74 ? -6.867 -29.766 34.189 1.00 52.22 74 ASP A C 1
ATOM 582 O O . ASP A 1 74 ? -8.007 -30.075 33.844 1.00 52.22 74 ASP A O 1
ATOM 586 N N . SER A 1 75 ? -5.839 -30.619 34.175 1.00 50.34 75 SER A N 1
ATOM 587 C CA . SER A 1 75 ? -5.814 -32.052 33.819 1.00 50.34 75 SER A CA 1
ATOM 588 C C . SER A 1 75 ? -5.718 -32.468 32.343 1.00 50.34 75 SER A C 1
ATOM 590 O O . SER A 1 75 ? -6.657 -32.429 31.555 1.00 50.34 75 SER A O 1
ATOM 592 N N . ALA A 1 76 ? -4.529 -33.004 32.058 1.00 55.97 76 ALA A N 1
ATOM 593 C CA . ALA A 1 76 ? -4.169 -34.044 31.101 1.00 55.97 76 ALA A CA 1
ATOM 594 C C . ALA A 1 76 ? -5.323 -34.877 30.498 1.00 55.97 76 ALA A C 1
ATOM 596 O O . ALA A 1 76 ? -5.788 -35.829 31.117 1.00 55.97 76 ALA A O 1
ATOM 597 N N . ASN A 1 77 ? -5.681 -34.602 29.239 1.00 49.03 77 ASN A N 1
ATOM 598 C CA . ASN A 1 77 ? -5.829 -35.620 28.190 1.00 49.03 77 ASN A CA 1
ATOM 599 C C . ASN A 1 77 ? -5.870 -34.938 26.809 1.00 49.03 77 ASN A C 1
ATOM 601 O O . ASN A 1 77 ? -6.577 -33.953 26.604 1.00 49.03 77 ASN A O 1
ATOM 605 N N . SER A 1 78 ? -5.069 -35.426 25.870 1.00 50.44 78 SER A N 1
ATOM 606 C CA . SER A 1 78 ? -4.784 -34.808 24.575 1.00 50.44 78 SER A CA 1
ATOM 607 C C . SER A 1 78 ? -5.923 -34.982 23.566 1.00 50.44 78 SER A C 1
ATOM 609 O O . SER A 1 78 ? -5.912 -35.921 22.775 1.00 50.44 78 SER A O 1
ATOM 611 N N . ASN A 1 79 ? -6.852 -34.025 23.537 1.00 47.41 79 ASN A N 1
ATOM 612 C CA . ASN A 1 79 ? -7.754 -33.797 22.410 1.00 47.41 79 ASN A CA 1
ATOM 613 C C . ASN A 1 79 ? -7.423 -32.410 21.848 1.00 47.41 79 ASN A C 1
ATOM 615 O O . ASN A 1 79 ? -7.812 -31.394 22.418 1.00 47.41 79 ASN A O 1
ATOM 619 N N . THR A 1 80 ? -6.636 -32.360 20.773 1.00 43.31 80 THR A N 1
ATOM 620 C CA . THR A 1 80 ? -6.208 -31.118 20.118 1.00 43.31 80 THR A CA 1
ATOM 621 C C . THR A 1 80 ? -7.427 -30.368 19.580 1.00 43.31 80 THR A C 1
ATOM 623 O O . THR A 1 80 ? -7.921 -30.658 18.493 1.00 43.31 80 THR A O 1
ATOM 626 N N . THR A 1 81 ? -7.935 -29.404 20.344 1.00 39.31 81 THR A N 1
ATOM 627 C CA . THR A 1 81 ? -8.981 -28.484 19.896 1.00 39.31 81 THR A CA 1
ATOM 628 C C . THR A 1 81 ? -8.388 -27.587 18.817 1.00 39.31 81 THR A C 1
ATOM 630 O O . THR A 1 81 ? -7.663 -26.636 19.111 1.00 39.31 81 THR A O 1
ATOM 633 N N . ILE A 1 82 ? -8.665 -27.904 17.552 1.00 48.09 82 ILE A N 1
ATOM 634 C CA . ILE A 1 82 ? -8.360 -27.016 16.432 1.00 48.09 82 ILE A CA 1
ATOM 635 C C . ILE A 1 82 ? -9.251 -25.785 16.597 1.00 48.09 82 ILE A C 1
ATOM 637 O O . ILE A 1 82 ? -10.430 -25.789 16.252 1.00 48.09 82 ILE A O 1
ATOM 641 N N . VAL A 1 83 ? -8.680 -24.729 17.168 1.00 40.41 83 VAL A N 1
ATOM 642 C CA . VAL A 1 83 ? -9.222 -23.376 17.106 1.00 40.41 83 VAL A CA 1
ATOM 643 C C . VAL A 1 83 ? -9.209 -22.943 15.643 1.00 40.41 83 VAL A C 1
ATOM 645 O O . VAL A 1 83 ? -8.220 -22.416 15.141 1.00 40.41 83 VAL A O 1
ATOM 648 N N . THR A 1 84 ? -10.304 -23.182 14.926 1.00 40.88 84 THR A N 1
ATOM 649 C CA . THR A 1 84 ? -10.545 -22.529 13.639 1.00 40.88 84 THR A CA 1
ATOM 650 C C . THR A 1 84 ? -10.942 -21.087 13.930 1.00 40.88 84 THR A C 1
ATOM 652 O O . THR A 1 84 ? -12.124 -20.744 13.963 1.00 40.88 84 THR A O 1
ATOM 655 N N . SER A 1 85 ? -9.945 -20.246 14.214 1.00 43.97 85 SER A N 1
ATOM 656 C CA . SER A 1 85 ? -10.113 -18.801 14.179 1.00 43.97 85 SER A CA 1
ATOM 657 C C . SER A 1 85 ? -10.628 -18.449 12.786 1.00 43.97 85 SER A C 1
ATOM 659 O O . SER A 1 85 ? -10.001 -18.765 11.774 1.00 43.97 85 SER A O 1
ATOM 661 N N . GLY A 1 86 ? -11.826 -17.870 12.721 1.00 41.78 86 GLY A N 1
ATOM 662 C CA . GLY A 1 86 ? -12.365 -17.324 11.485 1.00 41.78 86 GLY A CA 1
ATOM 663 C C . GLY A 1 86 ? -11.407 -16.249 10.993 1.00 41.78 86 GLY A C 1
ATOM 664 O O . GLY A 1 86 ? -11.444 -15.121 11.470 1.00 41.78 86 GLY A O 1
ATOM 665 N N . LEU A 1 87 ? -10.501 -16.626 10.092 1.00 47.34 87 LEU A N 1
ATOM 666 C CA . LEU A 1 87 ? -9.576 -15.730 9.419 1.00 47.34 87 LEU A CA 1
ATOM 667 C C . LEU A 1 87 ? -10.420 -14.783 8.565 1.00 47.34 87 LEU A C 1
ATOM 669 O O . LEU A 1 87 ? -10.693 -15.080 7.402 1.00 47.34 87 LEU A O 1
ATOM 673 N N . SER A 1 88 ? -10.851 -13.647 9.108 1.00 52.94 88 SER A N 1
ATOM 674 C CA . SER A 1 88 ? -11.270 -12.513 8.284 1.00 52.94 88 SER A CA 1
ATOM 675 C C . SER A 1 88 ? -10.035 -12.032 7.531 1.00 52.94 88 SER A C 1
ATOM 677 O O . SER A 1 88 ? -9.211 -11.237 7.967 1.00 52.94 88 SER A O 1
ATOM 679 N N . HIS A 1 89 ? -9.825 -12.681 6.400 1.00 68.38 89 HIS A N 1
ATOM 680 C CA . HIS A 1 89 ? -8.651 -12.518 5.585 1.00 68.38 89 HIS A CA 1
ATOM 681 C C . HIS A 1 89 ? -8.812 -11.215 4.811 1.00 68.38 89 HIS A C 1
ATOM 683 O O . HIS A 1 89 ? -9.625 -11.142 3.887 1.00 68.38 89 HIS A O 1
ATOM 689 N N . VAL A 1 90 ? -8.055 -10.182 5.188 1.00 79.69 90 VAL A N 1
ATOM 690 C CA . VAL A 1 90 ? -7.940 -8.973 4.366 1.00 79.69 90 VAL A CA 1
ATOM 691 C C . VAL A 1 90 ? -7.444 -9.407 2.990 1.00 79.69 90 VAL A C 1
ATOM 693 O O . VAL A 1 90 ? -6.324 -9.902 2.857 1.00 79.69 90 VAL A O 1
ATOM 696 N N . LYS A 1 91 ? -8.280 -9.235 1.967 1.00 84.31 91 LYS A N 1
ATOM 697 C CA . LYS A 1 91 ? -7.931 -9.515 0.578 1.00 84.31 91 LYS A CA 1
ATOM 698 C C . LYS A 1 91 ? -6.911 -8.480 0.137 1.00 84.31 91 LYS A C 1
ATOM 700 O O . LYS A 1 91 ? -7.157 -7.281 0.237 1.00 84.31 91 LYS A O 1
ATOM 705 N N . ARG A 1 92 ? -5.756 -8.934 -0.330 1.00 86.81 92 ARG A N 1
ATOM 706 C CA . ARG A 1 92 ? -4.689 -8.054 -0.804 1.00 86.81 92 ARG A CA 1
ATOM 707 C C . ARG A 1 92 ? -4.518 -8.256 -2.293 1.00 86.81 92 ARG A C 1
ATOM 709 O O . ARG A 1 92 ? -4.445 -9.391 -2.751 1.00 86.81 92 ARG A O 1
ATOM 716 N N . VAL A 1 93 ? -4.470 -7.154 -3.022 1.00 89.44 93 VAL A N 1
ATOM 717 C CA . VAL A 1 93 ? -4.213 -7.135 -4.459 1.00 89.44 93 VAL A CA 1
ATOM 718 C C . VAL A 1 93 ? -3.014 -6.231 -4.683 1.00 89.44 93 VAL A C 1
ATOM 720 O O . VAL A 1 93 ? -2.982 -5.110 -4.179 1.00 89.44 93 VAL A O 1
ATOM 723 N N . LEU A 1 94 ? -2.023 -6.740 -5.403 1.00 90.25 94 LEU A N 1
ATOM 724 C CA . LEU A 1 94 ? -0.876 -5.972 -5.861 1.00 90.25 94 LEU A CA 1
ATOM 725 C C . LEU A 1 94 ? -0.941 -5.920 -7.383 1.00 90.25 94 LEU A C 1
ATOM 727 O O . LEU A 1 94 ? -1.090 -6.958 -8.025 1.00 90.25 94 LEU A O 1
ATOM 731 N N . VAL A 1 95 ? -0.848 -4.717 -7.932 1.00 90.75 95 VAL A N 1
ATOM 732 C CA . VAL A 1 95 ? -0.824 -4.447 -9.367 1.00 90.75 95 VAL A CA 1
ATOM 733 C C . VAL A 1 95 ? 0.506 -3.771 -9.684 1.00 90.75 95 VAL A C 1
ATOM 735 O O . VAL A 1 95 ? 0.952 -2.885 -8.958 1.00 90.75 95 VAL A O 1
ATOM 738 N N . SER A 1 96 ? 1.175 -4.236 -10.733 1.00 91.19 96 SER A N 1
ATOM 739 C CA . SER A 1 96 ? 2.470 -3.719 -11.176 1.00 91.19 96 SER A CA 1
ATOM 740 C C . SER A 1 96 ? 2.585 -3.883 -12.685 1.00 91.19 96 SER A C 1
ATOM 742 O O . SER A 1 96 ? 2.067 -4.861 -13.227 1.00 91.19 96 SER A O 1
ATOM 744 N N . ALA A 1 97 ? 3.271 -2.957 -13.356 1.00 89.94 97 ALA A N 1
ATOM 745 C CA . ALA A 1 97 ? 3.577 -3.097 -14.779 1.00 89.94 97 ALA A CA 1
ATOM 746 C C . ALA A 1 97 ? 4.785 -4.017 -15.003 1.00 89.94 97 ALA A C 1
ATOM 748 O O . ALA A 1 97 ? 4.870 -4.709 -16.016 1.00 89.94 97 ALA A O 1
ATOM 749 N N . THR A 1 98 ? 5.714 -4.035 -14.046 1.00 88.81 98 THR A N 1
ATOM 750 C CA . THR A 1 98 ? 6.931 -4.847 -14.092 1.00 88.81 98 THR A CA 1
ATOM 751 C C . THR A 1 98 ? 7.054 -5.760 -12.876 1.00 88.81 98 THR A C 1
ATOM 753 O O . THR A 1 98 ? 6.622 -5.426 -11.770 1.00 88.81 98 THR A O 1
ATOM 756 N N . ILE A 1 99 ? 7.672 -6.925 -13.076 1.00 86.69 99 ILE A N 1
ATOM 757 C CA . ILE A 1 99 ? 7.984 -7.894 -12.0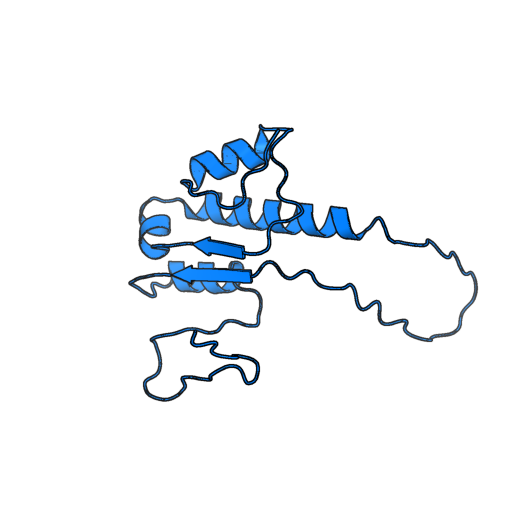19 1.00 86.69 99 ILE A CA 1
ATOM 758 C C . ILE 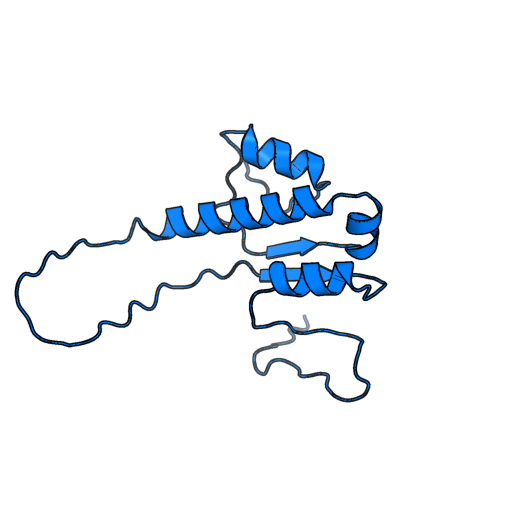A 1 99 ? 9.482 -7.853 -11.696 1.00 86.69 99 ILE A C 1
ATOM 760 O O . ILE A 1 99 ? 10.245 -8.780 -11.946 1.00 86.69 99 ILE A O 1
ATOM 764 N N . THR A 1 100 ? 9.944 -6.710 -11.188 1.00 89.50 100 THR A N 1
ATOM 765 C CA . THR A 1 100 ? 11.330 -6.599 -10.708 1.00 89.50 100 THR A CA 1
ATOM 766 C C . THR A 1 100 ? 11.533 -7.462 -9.458 1.00 89.50 100 THR A C 1
ATOM 768 O O . THR A 1 100 ? 10.580 -7.741 -8.730 1.00 89.50 100 THR A O 1
ATOM 771 N N . ASP A 1 101 ? 12.781 -7.826 -9.142 1.00 90.62 101 ASP A N 1
ATOM 772 C CA . ASP A 1 101 ? 13.112 -8.587 -7.921 1.00 90.62 101 ASP A CA 1
ATOM 773 C C . ASP A 1 101 ? 12.570 -7.897 -6.650 1.00 90.62 101 ASP A C 1
ATOM 775 O O . ASP A 1 101 ? 12.096 -8.536 -5.714 1.00 90.62 101 ASP A O 1
ATOM 779 N N . GLY A 1 102 ? 12.535 -6.559 -6.636 1.00 90.31 102 GLY A N 1
ATOM 780 C CA . GLY A 1 102 ? 11.894 -5.799 -5.562 1.00 90.31 102 GLY A CA 1
ATOM 781 C C . GLY A 1 102 ? 10.394 -6.056 -5.442 1.00 90.31 102 GLY A C 1
ATOM 782 O O . GLY A 1 102 ? 9.902 -6.297 -4.336 1.00 90.31 102 GLY A O 1
ATOM 783 N N . VAL A 1 103 ? 9.675 -6.038 -6.566 1.00 90.00 103 VAL A N 1
ATOM 784 C CA . VAL A 1 103 ? 8.233 -6.320 -6.605 1.00 90.00 103 VAL A CA 1
ATOM 785 C C . VAL A 1 103 ? 7.964 -7.767 -6.213 1.00 90.00 103 VAL A C 1
ATOM 787 O O . VAL A 1 103 ? 7.022 -8.022 -5.466 1.00 90.00 103 VAL A O 1
ATOM 790 N N . GLU A 1 104 ? 8.798 -8.715 -6.634 1.00 88.12 104 GLU A N 1
ATOM 791 C CA . GLU A 1 104 ? 8.659 -10.119 -6.250 1.00 88.12 104 GLU A CA 1
ATOM 792 C C . GLU A 1 104 ? 8.834 -10.319 -4.737 1.00 88.12 104 GLU A C 1
ATOM 794 O O . GLU A 1 104 ? 7.962 -10.896 -4.078 1.00 88.12 104 GLU A O 1
ATOM 799 N N . ARG A 1 105 ? 9.888 -9.748 -4.140 1.00 89.31 105 ARG A N 1
ATOM 800 C CA . ARG A 1 105 ? 10.086 -9.767 -2.678 1.00 89.31 105 ARG A CA 1
ATOM 801 C C . ARG A 1 105 ? 8.921 -9.114 -1.933 1.00 89.31 105 ARG A C 1
ATOM 803 O O . ARG A 1 105 ? 8.460 -9.645 -0.920 1.00 89.31 105 ARG A O 1
ATOM 810 N N . LEU A 1 106 ? 8.428 -7.976 -2.430 1.00 87.50 106 LEU A N 1
ATOM 811 C CA . LEU A 1 106 ? 7.259 -7.303 -1.863 1.00 87.50 106 LEU A CA 1
ATOM 812 C C . LEU A 1 106 ? 6.014 -8.187 -1.967 1.00 87.50 106 LEU A C 1
ATOM 814 O O . LEU A 1 106 ? 5.253 -8.270 -1.009 1.00 87.50 106 LEU A O 1
ATOM 818 N N . THR A 1 107 ? 5.827 -8.878 -3.089 1.00 86.56 107 THR A N 1
ATOM 819 C CA . THR A 1 107 ? 4.699 -9.781 -3.338 1.00 86.56 107 THR A CA 1
ATOM 820 C C . THR A 1 107 ? 4.694 -10.933 -2.341 1.00 86.56 107 THR A C 1
ATOM 822 O O . THR A 1 107 ? 3.665 -11.175 -1.716 1.00 86.56 107 THR A O 1
ATOM 825 N N . HIS A 1 108 ? 5.837 -11.586 -2.114 1.00 84.94 108 HIS A N 1
ATOM 826 C CA . HIS A 1 108 ? 5.962 -12.656 -1.117 1.00 84.94 108 HIS A CA 1
ATOM 827 C C . HIS A 1 108 ? 5.624 -12.199 0.305 1.00 84.94 108 HIS A C 1
ATOM 829 O O . HIS A 1 108 ? 5.046 -12.951 1.089 1.00 84.94 108 HIS A O 1
ATOM 835 N N . PHE A 1 109 ? 5.978 -10.961 0.646 1.00 84.62 109 PHE A N 1
ATOM 836 C CA . PHE A 1 109 ? 5.662 -10.387 1.948 1.00 84.62 109 PHE A CA 1
ATOM 837 C C . PHE A 1 109 ? 4.188 -9.958 2.057 1.00 84.62 109 PHE A C 1
ATOM 839 O O . PHE A 1 109 ? 3.517 -10.207 3.063 1.00 84.62 109 PHE A O 1
ATOM 846 N N . ALA A 1 110 ? 3.678 -9.291 1.024 1.00 81.88 110 ALA A N 1
ATOM 847 C CA . ALA A 1 110 ? 2.366 -8.667 1.024 1.00 81.88 110 ALA A CA 1
ATOM 848 C C . ALA A 1 110 ? 1.246 -9.686 0.826 1.00 81.88 110 ALA A C 1
ATOM 850 O O . ALA A 1 110 ? 0.238 -9.638 1.533 1.00 81.88 110 ALA A O 1
ATOM 851 N N . LEU A 1 111 ? 1.418 -10.613 -0.112 1.00 78.19 111 LEU A N 1
ATOM 852 C CA . LEU A 1 111 ? 0.445 -11.629 -0.473 1.00 78.19 111 LEU A CA 1
ATOM 853 C C . LEU A 1 111 ? 0.829 -12.929 0.253 1.00 78.19 111 LEU A C 1
ATOM 855 O O . LEU A 1 111 ? 1.689 -13.691 -0.174 1.00 78.19 111 LEU A O 1
ATOM 859 N N . ARG A 1 112 ? 0.204 -13.162 1.413 1.00 66.56 112 ARG A N 1
ATOM 860 C CA . ARG A 1 112 ? 0.254 -14.446 2.143 1.00 66.56 112 ARG A CA 1
ATOM 861 C C . ARG A 1 112 ? -0.196 -15.605 1.215 1.00 66.56 112 ARG A C 1
ATOM 863 O O . ARG A 1 112 ? -0.839 -15.325 0.209 1.00 66.56 112 ARG A O 1
ATOM 870 N N . PRO A 1 113 ? 0.083 -16.890 1.527 1.00 55.88 113 PRO A N 1
ATOM 871 C CA . PRO A 1 113 ? 0.525 -17.921 0.566 1.00 55.88 113 PRO A CA 1
ATOM 872 C C . PRO A 1 113 ? -0.440 -18.341 -0.564 1.00 55.88 113 PRO A C 1
ATOM 874 O O . PRO A 1 113 ? -0.079 -19.186 -1.374 1.00 55.88 113 PRO A O 1
ATOM 877 N N . ASN A 1 114 ? -1.622 -17.739 -0.686 1.00 55.19 114 ASN A N 1
ATOM 878 C CA . ASN A 1 114 ? -2.532 -17.919 -1.818 1.00 55.19 114 ASN A CA 1
ATOM 879 C C . ASN A 1 114 ? -2.306 -16.810 -2.857 1.00 55.19 114 ASN A C 1
ATOM 881 O O . ASN A 1 114 ? -3.183 -15.979 -3.099 1.00 55.19 114 ASN A O 1
ATOM 885 N N . VAL A 1 115 ? -1.100 -16.760 -3.425 1.00 62.72 115 VAL A N 1
ATOM 886 C CA . VAL A 1 115 ? -0.734 -15.759 -4.434 1.00 62.72 115 VAL A CA 1
ATOM 887 C C . VAL A 1 115 ? -1.160 -16.246 -5.814 1.00 62.72 115 VAL A C 1
ATOM 889 O O . VAL A 1 115 ? -0.655 -17.253 -6.298 1.00 62.72 115 VAL A O 1
ATOM 892 N N . VAL A 1 116 ? -2.063 -15.514 -6.466 1.00 64.62 116 VAL A N 1
ATOM 893 C CA . VAL A 1 116 ? -2.376 -15.706 -7.887 1.00 64.62 116 VAL A CA 1
ATOM 894 C C . VAL A 1 116 ? -1.622 -14.631 -8.661 1.00 64.62 116 VAL A C 1
ATOM 896 O O . VAL A 1 116 ? -2.026 -13.469 -8.656 1.00 64.62 116 VAL A O 1
ATOM 899 N N . LYS A 1 117 ? -0.498 -15.001 -9.284 1.00 66.38 117 LYS A N 1
ATOM 900 C CA . LYS A 1 117 ? 0.216 -14.122 -10.219 1.00 66.38 117 LYS A CA 1
ATOM 901 C C . LYS A 1 117 ? -0.508 -14.168 -11.568 1.00 66.38 117 LYS A C 1
ATOM 903 O O . LYS A 1 117 ? -0.726 -15.245 -12.115 1.00 66.38 117 LYS A O 1
ATOM 908 N N . LEU A 1 118 ? -0.888 -13.009 -12.097 1.00 66.44 118 LEU A N 1
ATOM 909 C CA . LEU A 1 118 ? -1.479 -12.876 -13.428 1.00 66.44 118 LEU A CA 1
ATOM 910 C C . LEU A 1 118 ? -0.422 -12.252 -14.348 1.00 66.44 118 LEU A C 1
ATOM 912 O O . LEU A 1 118 ? 0.044 -11.157 -14.053 1.00 66.44 118 LEU A O 1
ATOM 916 N N . GLY A 1 119 ? -0.044 -12.938 -15.433 1.00 61.16 119 GLY A N 1
ATOM 917 C CA . GLY A 1 119 ? 0.788 -12.353 -16.498 1.00 61.16 119 GLY A CA 1
ATOM 918 C C . GLY A 1 119 ? 2.161 -12.983 -16.770 1.00 61.16 119 GLY A C 1
ATOM 919 O O . GLY A 1 119 ? 2.817 -12.534 -17.700 1.00 61.16 119 GLY A O 1
ATOM 920 N N . GLU A 1 120 ? 2.601 -14.011 -16.031 1.00 58.75 120 GLU A N 1
ATOM 921 C CA . GLU A 1 120 ? 3.917 -14.653 -16.276 1.00 58.75 120 GLU A CA 1
ATOM 922 C C . GLU A 1 120 ? 3.862 -15.983 -17.047 1.00 58.75 120 GLU A C 1
ATOM 924 O O . GLU A 1 120 ? 4.896 -16.463 -17.498 1.00 58.75 120 GLU A O 1
ATOM 929 N N . THR A 1 121 ? 2.696 -16.608 -17.216 1.00 49.22 121 THR A N 1
ATOM 930 C CA . THR A 1 121 ? 2.604 -17.926 -17.867 1.00 49.22 121 THR A CA 1
ATOM 931 C C . THR A 1 121 ? 1.537 -17.923 -18.951 1.00 49.22 121 THR A C 1
ATOM 933 O O . THR A 1 121 ? 0.385 -17.593 -18.681 1.00 49.22 121 THR A O 1
ATOM 936 N N . GLU A 1 122 ? 1.917 -18.312 -20.172 1.00 55.84 122 GLU A N 1
ATOM 937 C CA . GLU A 1 122 ? 0.975 -18.479 -21.288 1.00 55.84 122 GLU A CA 1
ATOM 938 C C . GLU A 1 122 ? -0.082 -19.572 -21.025 1.00 55.84 122 GLU A C 1
ATOM 940 O O . GLU A 1 122 ? -1.110 -19.566 -21.686 1.00 55.84 122 GLU A O 1
ATOM 945 N N . ASP A 1 123 ? 0.080 -20.441 -20.016 1.00 48.81 123 ASP A N 1
ATOM 946 C CA . ASP A 1 123 ? -0.750 -21.652 -19.892 1.00 48.81 123 ASP A CA 1
ATOM 947 C C . ASP A 1 123 ? -1.302 -21.976 -18.494 1.00 48.81 123 ASP A C 1
ATOM 949 O O . ASP A 1 123 ? -1.712 -23.108 -18.231 1.00 48.81 123 ASP A O 1
ATOM 953 N N . THR A 1 124 ? -1.360 -21.044 -17.538 1.00 48.22 124 THR A N 1
ATOM 954 C CA . THR A 1 124 ? -2.000 -21.378 -16.245 1.00 48.22 124 THR A CA 1
ATOM 955 C C . THR A 1 124 ? -2.809 -20.231 -15.653 1.00 48.22 124 THR A C 1
ATOM 957 O O . THR A 1 124 ? -2.646 -19.832 -14.501 1.00 48.22 124 THR A O 1
ATOM 960 N N . PHE A 1 125 ? -3.781 -19.745 -16.428 1.00 50.50 125 PHE A N 1
ATOM 961 C CA . PHE A 1 125 ? -4.928 -19.022 -15.879 1.00 50.50 125 PHE A CA 1
ATOM 962 C C . PHE A 1 125 ? -5.797 -19.991 -15.062 1.00 50.50 125 PHE A C 1
ATOM 964 O O . PHE A 1 125 ? -6.745 -20.592 -15.565 1.00 50.50 125 PHE A O 1
ATOM 971 N N . THR A 1 126 ? -5.464 -20.188 -13.785 1.00 52.09 126 THR A N 1
ATOM 972 C CA . THR A 1 126 ? -6.328 -20.961 -12.884 1.00 52.09 126 THR A CA 1
ATOM 973 C C . THR A 1 126 ? -7.437 -20.053 -12.380 1.00 52.09 126 THR A C 1
ATOM 975 O O . THR A 1 126 ? -7.252 -19.286 -11.434 1.00 52.09 126 THR A O 1
ATOM 978 N N . VAL A 1 127 ? -8.609 -20.138 -13.011 1.00 57.78 127 VAL A N 1
ATOM 979 C CA . VAL A 1 127 ? -9.828 -19.539 -12.462 1.00 57.78 127 VAL A CA 1
ATOM 980 C C . VAL A 1 127 ? -10.132 -20.239 -11.138 1.00 57.78 127 VAL A C 1
ATOM 982 O O . VAL A 1 127 ? -10.277 -21.465 -11.121 1.00 57.78 127 VAL A O 1
ATOM 985 N N . PRO A 1 128 ? -10.258 -19.508 -10.018 1.00 60.25 128 PRO A N 1
ATOM 986 C CA . PRO A 1 128 ? -10.711 -20.109 -8.776 1.00 60.25 128 PRO A CA 1
ATOM 987 C C . PRO A 1 128 ? -12.080 -20.753 -9.004 1.00 60.25 128 PRO A C 1
ATOM 989 O O . PRO A 1 128 ? -12.989 -20.093 -9.506 1.00 60.25 128 PRO A O 1
ATOM 992 N N . ALA A 1 129 ? -12.268 -22.004 -8.575 1.00 65.44 129 ALA A N 1
ATOM 993 C CA . ALA A 1 129 ? -13.552 -22.710 -8.704 1.00 65.44 129 ALA A CA 1
ATOM 994 C C . ALA A 1 129 ? -14.738 -21.962 -8.048 1.00 65.44 129 ALA A C 1
ATOM 996 O O . ALA A 1 129 ? -15.902 -22.274 -8.283 1.00 65.44 129 ALA A O 1
ATOM 997 N N . THR A 1 130 ? -14.444 -20.966 -7.211 1.00 67.62 130 THR A N 1
ATOM 998 C CA . THR A 1 130 ? -15.398 -20.122 -6.491 1.00 67.62 130 THR A CA 1
ATOM 999 C C . THR A 1 130 ? -15.754 -18.814 -7.211 1.00 67.62 130 THR A C 1
ATOM 1001 O O . THR A 1 130 ? -16.613 -18.081 -6.717 1.00 67.62 130 THR A O 1
ATOM 1004 N N . LEU A 1 131 ? -15.135 -18.489 -8.355 1.00 55.75 131 LEU A N 1
ATOM 1005 C CA . LEU A 1 131 ? -15.405 -17.249 -9.087 1.00 55.75 131 LEU A CA 1
ATOM 1006 C C . LEU A 1 131 ? -16.785 -17.320 -9.766 1.00 55.75 131 LEU A C 1
ATOM 1008 O O . LEU A 1 131 ? -16.956 -17.955 -10.801 1.00 55.75 131 LEU A O 1
ATOM 1012 N N . ARG A 1 132 ? -17.788 -16.658 -9.178 1.00 62.44 132 ARG A N 1
ATOM 1013 C CA . ARG A 1 132 ? -19.133 -16.533 -9.759 1.00 62.44 132 ARG A CA 1
ATOM 1014 C C . ARG A 1 132 ? -19.290 -15.185 -10.445 1.00 62.44 132 ARG A C 1
ATOM 1016 O O . ARG A 1 132 ? -19.510 -14.170 -9.784 1.00 62.44 132 ARG A O 1
ATOM 1023 N N . GLN A 1 133 ? -19.202 -15.186 -11.769 1.00 66.69 133 GLN A N 1
ATOM 1024 C CA . GLN A 1 133 ? -19.502 -14.018 -12.585 1.00 66.69 133 GLN A CA 1
ATOM 1025 C C . GLN A 1 133 ? -21.004 -13.718 -12.506 1.00 66.69 133 GLN A C 1
ATOM 1027 O O . GLN A 1 133 ? -21.828 -14.549 -12.877 1.00 66.69 133 GLN A O 1
ATOM 1032 N N . HIS A 1 134 ? -21.359 -12.547 -11.980 1.00 46.66 134 HIS A N 1
ATOM 1033 C CA . HIS A 1 134 ? -22.719 -12.024 -12.058 1.00 46.66 134 HIS A CA 1
ATOM 1034 C C . HIS A 1 134 ? -22.765 -11.026 -13.210 1.00 46.66 134 HIS A C 1
ATOM 1036 O O . HIS A 1 134 ? -22.100 -9.993 -13.154 1.00 46.66 134 HIS A O 1
ATOM 1042 N N . PHE A 1 135 ? -23.532 -11.351 -14.245 1.00 48.34 135 PHE A N 1
ATOM 1043 C CA . PHE A 1 135 ? -23.999 -10.371 -15.217 1.00 48.34 135 PHE A CA 1
ATOM 1044 C C . PHE A 1 135 ? -25.383 -9.900 -14.773 1.00 48.34 135 PHE A C 1
ATOM 1046 O O . PHE A 1 135 ? -26.218 -10.726 -14.397 1.00 48.34 135 PHE A O 1
ATOM 1053 N N . VAL A 1 136 ? -25.584 -8.585 -14.777 1.00 50.38 136 VAL A N 1
ATOM 1054 C CA . VAL A 1 136 ? -26.898 -7.942 -14.656 1.00 50.38 136 VAL A CA 1
ATOM 1055 C C . VAL A 1 136 ? -27.327 -7.512 -16.046 1.00 50.38 136 VAL A C 1
ATOM 1057 O O . VAL A 1 136 ? -26.445 -6.994 -16.770 1.00 50.38 136 VAL A O 1
#

Organism: Lygus hesperus (NCBI:txid30085)

Secondary structure (DSSP, 8-state):
----S-----HHHHHHHHHH-TT---TT--EEEE-SHHHHHHTTTHHHHHHHHHHHHHHHHHHHGGG-------S---------------EEEE--S---HHHHHHHHHHS-S-----SS-TT-----TT------

InterPro domains:
  IPR000629 ATP-dependent RNA helicase DEAD-box, conserved site [PS00039] (33-41)
  IPR011545 DEAD/DEAH-box helicase domain [PF00270] (3-105)
  IPR014001 Helicase superfamily 1/2, ATP-binding domain [PS51192] (1-117)
  IPR027417 P-loop containing nucleoside triphosphate hydrolase [G3DSA:3.40.50.300] (1-119)
  IPR027417 P-loop containing nucleoside triphosphate hydrolase [SSF52540] (2-113)
  IPR050079 DEAD box RNA helicase [PTHR47959] (2-136)

pLDDT: mean 74.31, std 19.47, range [37.16, 95.94]

Radius of gyration: 19.02 Å; chains: 1; bounding box: 40×46×56 Å

Sequence (136 aa):
RKGIPILITTPGRLLDHLKTTTSFDVSNLQTLIMDEADRLLDLGFEHSLREIMTLLSSRHDNHHSSSTTKMCNDSANSNTTIVTSGLSHVKRVLVSATITDGVERLTHFALRPNVVKLGETEDTFTVPATLRQHFV

Foldseek 3Di:
DDDDPDDDDDLVVLLCCLPPPPPDDCLVQQEDEAEAVVVCVVVVCLVSLLSNLVSNVVSNVVVLCVPDPPDDDDDDDDDPPPPPRPCSDRHYHYYHPDDPPSNVVVCPSNPPDPDDDPDDDPPDPDDPPPDDDDDD